Protein AF-A0A9P5ZKN2-F1 (afdb_monomer_lite)

pLDDT: mean 71.93, std 15.38, range [33.53, 93.12]

InterPro domains:
  IPR016655 Prefoldin subunit 3 [PTHR12409] (1-87)

Foldseek 3Di:
DVVVVVVVVVVVVVVCVVVVVVVVVVVVVLVVLVVVVVVVVVVPPPDDDDDPPDDPCPSPFFDWDWDDPDPPDIDIDGHDRDPDDDDPDDDDDDDDD

Organism: Pleurotus eryngii (NCBI:txid5323)

Structure (mmCIF, N/CA/C/O backbone):
data_AF-A0A9P5ZKN2-F1
#
_entry.id   AF-A0A9P5ZKN2-F1
#
loop_
_atom_site.group_PDB
_atom_site.id
_atom_site.type_symbol
_atom_site.label_atom_id
_atom_site.label_alt_id
_atom_site.label_comp_id
_atom_site.label_asym_id
_atom_site.label_entity_id
_atom_site.label_seq_id
_atom_site.pdbx_PDB_ins_code
_atom_site.Cartn_x
_atom_site.Cartn_y
_atom_site.Cartn_z
_atom_site.occupancy
_atom_site.B_iso_or_equiv
_atom_site.auth_seq_id
_atom_site.auth_comp_id
_atom_site.auth_asym_id
_atom_site.auth_atom_id
_atom_site.pdbx_PDB_model_num
ATOM 1 N N . TYR A 1 1 ? -25.714 10.723 24.037 1.00 59.75 1 TYR A N 1
ATOM 2 C CA . TYR A 1 1 ? -25.977 9.923 22.823 1.00 59.75 1 TYR A CA 1
ATOM 3 C C . TYR A 1 1 ? -25.239 10.465 21.597 1.00 59.75 1 TYR A C 1
ATOM 5 O O . TYR A 1 1 ? -24.449 9.713 21.054 1.00 59.75 1 TYR A O 1
ATOM 13 N N . MET A 1 2 ? -25.361 11.747 21.220 1.00 68.75 2 MET A N 1
ATOM 14 C CA . MET A 1 2 ? -24.622 12.315 20.066 1.00 68.75 2 MET A CA 1
ATOM 15 C C . MET A 1 2 ? -23.086 12.355 20.211 1.00 68.75 2 MET A C 1
ATOM 17 O O . MET A 1 2 ? -22.378 12.147 19.231 1.00 68.75 2 MET A O 1
ATOM 21 N N . GLU A 1 3 ? -22.550 12.575 21.417 1.00 70.75 3 GLU A N 1
ATOM 22 C CA . GLU A 1 3 ? -21.089 12.551 21.628 1.00 70.75 3 GLU A CA 1
ATOM 23 C C . GLU A 1 3 ? -20.475 11.162 21.419 1.00 70.75 3 GLU A C 1
ATOM 25 O O . GLU A 1 3 ? -19.364 11.062 20.903 1.00 70.75 3 GLU A O 1
ATOM 30 N N . ASN A 1 4 ? -21.205 10.091 21.753 1.00 73.62 4 ASN A N 1
ATOM 31 C CA . ASN A 1 4 ? -20.733 8.723 21.526 1.00 73.62 4 ASN A CA 1
ATOM 32 C C . ASN A 1 4 ? -20.648 8.405 20.029 1.00 73.62 4 ASN A C 1
ATOM 34 O O . ASN A 1 4 ? -19.660 7.819 19.597 1.00 73.62 4 ASN A O 1
ATOM 38 N N . ASP A 1 5 ? -21.619 8.868 19.237 1.00 81.19 5 ASP A N 1
ATOM 39 C CA . ASP A 1 5 ? -21.609 8.729 17.777 1.00 81.19 5 ASP A CA 1
ATOM 40 C C . ASP A 1 5 ? -20.426 9.466 17.134 1.00 81.19 5 ASP A C 1
ATOM 42 O O . ASP A 1 5 ? -19.744 8.922 16.263 1.00 81.19 5 ASP A O 1
ATOM 46 N N . LEU A 1 6 ? -20.130 10.693 17.581 1.00 81.56 6 LEU A N 1
ATOM 47 C CA . LEU A 1 6 ? -18.971 11.449 17.094 1.00 81.56 6 LEU A CA 1
ATOM 48 C C . LEU A 1 6 ? -17.647 10.809 17.526 1.00 81.56 6 LEU A C 1
ATOM 50 O O . LEU A 1 6 ? -16.723 10.719 16.719 1.00 81.56 6 LEU A O 1
ATOM 54 N N . ALA A 1 7 ? -17.551 10.328 18.766 1.00 81.69 7 ALA A N 1
ATOM 55 C CA . ALA A 1 7 ? -16.358 9.654 19.272 1.00 81.69 7 ALA A CA 1
ATOM 56 C C . ALA A 1 7 ? -16.112 8.293 18.600 1.00 81.69 7 ALA A C 1
ATOM 58 O O . ALA A 1 7 ? -14.963 7.882 18.453 1.00 81.69 7 ALA A O 1
ATOM 59 N N . GLN A 1 8 ? -17.163 7.580 18.190 1.00 84.62 8 GLN A N 1
ATOM 60 C CA . GLN A 1 8 ? -17.051 6.306 17.478 1.00 84.62 8 GLN A CA 1
ATOM 61 C C . GLN A 1 8 ? -16.629 6.508 16.020 1.00 84.62 8 GLN A C 1
ATOM 63 O O . GLN A 1 8 ? -15.764 5.786 15.530 1.00 84.62 8 GLN A O 1
ATOM 68 N N . ARG A 1 9 ? -17.158 7.542 15.350 1.00 83.75 9 ARG A N 1
ATOM 69 C CA . ARG A 1 9 ? -16.691 7.944 14.014 1.00 83.75 9 ARG A CA 1
ATOM 70 C C . ARG A 1 9 ? -15.240 8.418 14.047 1.00 83.75 9 ARG A C 1
ATOM 72 O O . ARG A 1 9 ? -14.459 7.988 13.210 1.00 83.75 9 ARG A O 1
ATOM 79 N N . ARG A 1 10 ? -14.861 9.251 15.027 1.00 85.75 10 ARG A N 1
ATOM 80 C CA . ARG A 1 10 ? -13.469 9.703 15.207 1.00 85.75 10 ARG A CA 1
ATOM 81 C C . ARG A 1 10 ? -12.510 8.532 15.387 1.00 85.75 10 ARG A C 1
ATOM 83 O O . ARG A 1 10 ? -11.544 8.459 14.642 1.00 85.75 10 ARG A O 1
ATOM 90 N N . ARG A 1 11 ? -12.834 7.585 16.272 1.00 85.88 11 ARG A N 1
ATOM 91 C CA . ARG A 1 11 ? -12.030 6.369 16.466 1.00 85.88 11 ARG A CA 1
ATOM 92 C C . ARG A 1 11 ? -11.889 5.550 15.184 1.00 85.88 11 ARG A C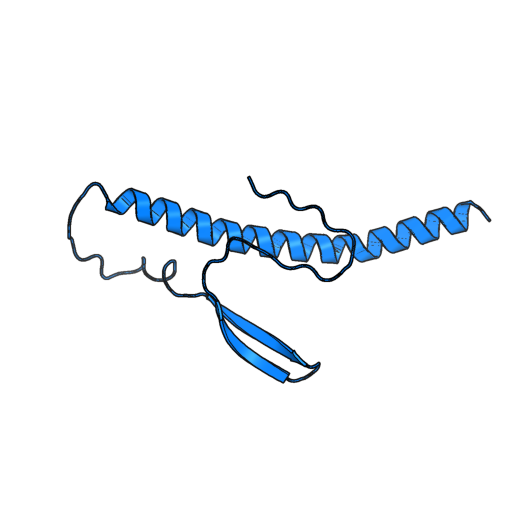 1
ATOM 94 O O . ARG A 1 11 ? -10.778 5.237 14.791 1.00 85.88 11 ARG A O 1
ATOM 101 N N . GLY A 1 12 ? -12.986 5.319 14.461 1.00 84.94 12 GLY A N 1
ATOM 102 C CA . GLY A 1 12 ? -12.925 4.595 13.187 1.00 84.94 12 GLY A CA 1
ATOM 103 C C . GLY A 1 12 ? -12.083 5.288 12.104 1.00 84.94 12 GLY A C 1
ATOM 104 O O . GLY A 1 12 ? -11.548 4.611 11.229 1.00 84.94 12 GLY A O 1
ATOM 105 N N . LEU A 1 13 ? -11.953 6.621 12.142 1.00 83.88 13 LEU A N 1
ATOM 106 C CA . LEU A 1 13 ? -11.021 7.353 11.277 1.00 83.88 13 LEU A CA 1
ATOM 107 C C . LEU A 1 13 ? -9.580 7.243 11.788 1.00 83.88 13 LEU A C 1
ATOM 109 O O . LEU A 1 13 ? -8.679 6.991 10.993 1.00 83.88 13 LEU A O 1
ATOM 113 N N . GLU A 1 14 ? -9.365 7.412 13.092 1.00 88.12 14 GLU A N 1
ATOM 114 C CA . GLU A 1 14 ? -8.051 7.297 13.739 1.00 88.12 14 GLU A CA 1
ATOM 115 C C . GLU A 1 14 ? -7.411 5.923 13.501 1.00 88.12 14 GLU A C 1
ATOM 117 O O . GLU A 1 14 ? -6.217 5.859 13.213 1.00 88.12 14 GLU A O 1
ATOM 122 N N . ASP A 1 15 ? -8.214 4.859 13.500 1.00 88.38 15 ASP A N 1
ATOM 123 C CA . ASP A 1 15 ? -7.768 3.491 13.222 1.00 88.38 15 ASP A CA 1
ATOM 124 C C . ASP A 1 15 ? -7.321 3.297 11.760 1.00 88.38 15 ASP A C 1
ATOM 126 O O . ASP A 1 15 ? -6.415 2.513 11.491 1.00 88.38 15 ASP A O 1
ATOM 130 N N . LYS A 1 16 ? -7.912 4.032 10.803 1.00 86.75 16 LYS A N 1
ATOM 131 C CA . LYS A 1 16 ? -7.608 3.909 9.361 1.00 86.75 16 LYS A CA 1
ATOM 132 C C . LYS A 1 16 ? -6.448 4.783 8.890 1.00 86.75 16 LYS A C 1
ATOM 134 O O . LYS A 1 16 ? -5.755 4.424 7.940 1.00 86.75 16 LYS A O 1
ATOM 139 N N . ILE A 1 17 ? -6.221 5.929 9.537 1.00 89.69 17 ILE A N 1
ATOM 140 C CA . ILE A 1 17 ? -5.104 6.839 9.231 1.00 89.69 17 ILE A CA 1
ATOM 141 C C . ILE A 1 17 ? -3.744 6.119 9.088 1.00 89.69 17 ILE A C 1
ATOM 143 O O . ILE A 1 17 ? -3.031 6.434 8.127 1.00 89.69 17 ILE A O 1
ATOM 147 N N . PRO A 1 18 ? -3.331 5.189 9.977 1.00 90.94 18 PRO A N 1
ATOM 148 C CA . PRO A 1 18 ? -2.038 4.521 9.836 1.00 90.94 18 PRO A CA 1
ATOM 149 C C . PRO A 1 18 ? -1.945 3.656 8.576 1.00 90.94 18 PRO A C 1
ATOM 151 O O . PRO A 1 18 ? -0.888 3.632 7.944 1.00 90.94 18 PRO A O 1
ATOM 154 N N . ASP A 1 19 ? -3.026 2.993 8.176 1.00 82.50 19 ASP A N 1
ATOM 155 C CA . ASP A 1 19 ? -3.027 2.116 7.004 1.00 82.50 19 ASP A CA 1
ATOM 156 C C . ASP A 1 19 ? -3.028 2.918 5.700 1.00 82.50 19 ASP A C 1
ATOM 158 O O . ASP A 1 19 ? -2.261 2.612 4.780 1.00 82.50 19 ASP A O 1
ATOM 162 N N . THR A 1 20 ? -3.770 4.029 5.656 1.00 87.12 20 THR A N 1
ATOM 163 C CA . THR A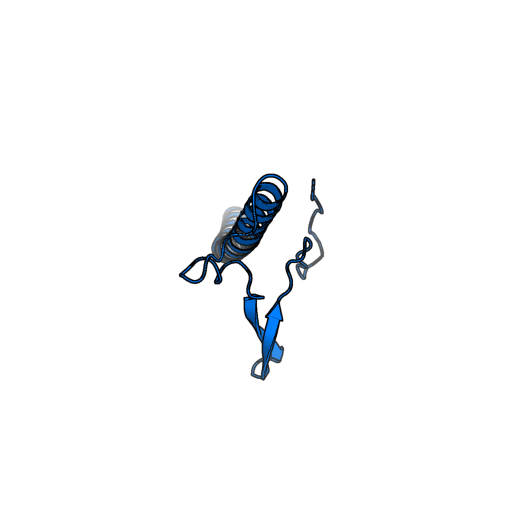 1 20 ? -3.691 4.982 4.539 1.00 87.12 20 THR A CA 1
ATOM 164 C C . THR A 1 20 ? -2.278 5.550 4.399 1.00 87.12 20 THR A C 1
ATOM 166 O O . THR A 1 20 ? -1.760 5.644 3.288 1.00 87.12 20 THR A O 1
ATOM 169 N N . ARG A 1 21 ? -1.609 5.884 5.512 1.00 86.56 21 ARG A N 1
ATOM 170 C CA . ARG A 1 21 ? -0.230 6.398 5.484 1.00 86.56 21 ARG A CA 1
ATOM 171 C C . ARG A 1 21 ? 0.764 5.364 4.95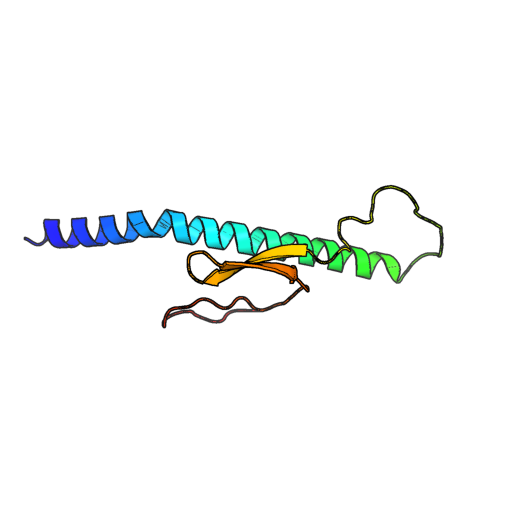9 1.00 86.56 21 ARG A C 1
ATOM 173 O O . ARG A 1 21 ? 1.631 5.713 4.167 1.00 86.56 21 ARG A O 1
ATOM 180 N N . LYS A 1 22 ? 0.651 4.101 5.379 1.00 87.50 22 LYS A N 1
ATOM 181 C CA . LYS A 1 22 ? 1.506 3.018 4.862 1.00 87.50 22 LYS A CA 1
ATOM 182 C C . LYS A 1 22 ? 1.324 2.837 3.357 1.00 87.50 22 LYS A C 1
ATOM 184 O O . LYS A 1 22 ? 2.315 2.728 2.642 1.00 87.50 22 LYS A O 1
ATOM 189 N N . THR A 1 23 ? 0.075 2.855 2.893 1.00 86.06 23 THR A N 1
ATOM 190 C CA . THR A 1 23 ? -0.250 2.732 1.465 1.00 86.06 23 THR A CA 1
ATOM 191 C C . THR A 1 23 ? 0.346 3.895 0.671 1.00 86.06 23 THR A C 1
ATOM 193 O O . THR A 1 23 ? 0.988 3.669 -0.349 1.00 86.06 23 THR A O 1
ATOM 196 N N . LEU A 1 24 ? 0.225 5.130 1.173 1.00 87.31 24 LEU A N 1
ATOM 197 C CA . LEU A 1 24 ? 0.816 6.308 0.534 1.00 87.31 24 LEU A CA 1
ATOM 198 C C . LEU A 1 24 ? 2.344 6.209 0.437 1.00 87.31 24 LEU A C 1
ATOM 200 O O . LEU A 1 24 ? 2.894 6.386 -0.643 1.00 87.31 24 LEU A O 1
ATOM 204 N N . ASN A 1 25 ? 3.016 5.839 1.530 1.00 86.00 25 ASN A N 1
ATOM 205 C CA . ASN A 1 25 ? 4.470 5.665 1.542 1.00 86.00 25 ASN A CA 1
ATOM 206 C C . ASN A 1 25 ? 4.935 4.599 0.532 1.00 86.00 25 ASN A C 1
ATOM 208 O O . ASN A 1 25 ? 5.992 4.740 -0.081 1.00 86.00 25 ASN A O 1
ATOM 212 N N . MET A 1 26 ? 4.158 3.525 0.357 1.00 84.56 26 MET A N 1
ATOM 213 C CA . MET A 1 26 ? 4.450 2.488 -0.633 1.00 84.56 26 MET A CA 1
ATOM 214 C C . MET A 1 2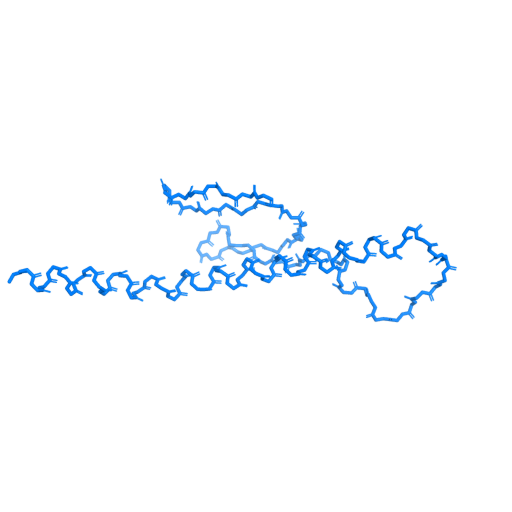6 ? 4.342 3.038 -2.059 1.00 84.56 26 MET A C 1
ATOM 216 O O . MET A 1 26 ? 5.246 2.829 -2.864 1.00 84.56 26 MET A O 1
ATOM 220 N N . VAL A 1 27 ? 3.272 3.778 -2.361 1.00 84.50 27 VAL A N 1
ATOM 221 C CA . VAL A 1 27 ? 3.065 4.394 -3.680 1.00 84.50 27 VAL A CA 1
ATOM 222 C C . VAL A 1 27 ? 4.145 5.435 -3.981 1.00 84.50 27 VAL A C 1
ATOM 224 O O . VAL A 1 27 ? 4.718 5.409 -5.066 1.00 84.50 27 VAL A O 1
ATOM 227 N N . GLU A 1 28 ? 4.493 6.294 -3.021 1.00 85.00 28 GLU A N 1
ATOM 228 C CA . GLU A 1 28 ? 5.580 7.274 -3.165 1.00 85.00 28 GLU A CA 1
ATOM 229 C C . GLU A 1 28 ? 6.928 6.598 -3.451 1.00 85.00 28 GLU A C 1
ATOM 231 O O . GLU A 1 28 ? 7.718 7.081 -4.268 1.00 85.00 28 GLU A O 1
ATOM 236 N N . HIS A 1 29 ? 7.193 5.450 -2.819 1.00 83.88 29 HIS A N 1
ATOM 237 C CA . HIS A 1 29 ? 8.399 4.672 -3.080 1.00 83.88 29 HIS A CA 1
ATOM 238 C C . HIS A 1 29 ? 8.422 4.102 -4.507 1.00 83.88 29 HIS A C 1
ATOM 240 O O . HIS A 1 29 ? 9.434 4.228 -5.204 1.00 83.88 29 HIS A O 1
ATOM 246 N N . LEU A 1 30 ? 7.306 3.526 -4.966 1.00 80.56 30 LEU A N 1
ATOM 247 C CA . LEU A 1 30 ? 7.173 3.013 -6.334 1.00 80.56 30 LEU A CA 1
ATOM 248 C C . LEU A 1 30 ? 7.302 4.143 -7.371 1.00 80.56 30 LEU A C 1
ATOM 250 O O . LEU A 1 30 ? 8.038 4.004 -8.349 1.00 80.56 30 LEU A O 1
ATOM 254 N N . GLN A 1 31 ? 6.691 5.302 -7.110 1.00 81.38 31 GLN A N 1
ATOM 255 C CA . GLN A 1 31 ? 6.792 6.490 -7.961 1.00 81.38 31 GLN A CA 1
ATOM 256 C C . GLN A 1 31 ? 8.227 7.036 -8.027 1.00 81.38 31 GLN A C 1
ATOM 258 O O . GLN A 1 31 ? 8.715 7.381 -9.103 1.00 81.38 31 GLN A O 1
ATOM 263 N N . SER A 1 32 ? 8.937 7.080 -6.897 1.00 81.50 32 SER A N 1
ATOM 264 C CA . SER A 1 32 ? 10.322 7.564 -6.840 1.00 81.50 32 SER A CA 1
ATOM 265 C C . SER A 1 32 ? 11.271 6.702 -7.677 1.00 81.50 32 SER A C 1
ATOM 267 O O . SER A 1 32 ? 12.129 7.238 -8.382 1.00 81.50 32 SER A O 1
ATOM 269 N N . ARG A 1 33 ? 11.097 5.369 -7.659 1.00 77.75 33 ARG A N 1
ATOM 270 C CA . ARG A 1 33 ? 11.871 4.453 -8.518 1.00 77.75 33 ARG A CA 1
ATOM 271 C C . ARG A 1 33 ? 11.580 4.690 -9.999 1.00 77.75 33 ARG A C 1
ATOM 273 O O . ARG A 1 33 ? 12.517 4.743 -10.797 1.00 77.75 33 ARG A O 1
ATOM 280 N N . ARG A 1 34 ? 10.311 4.909 -10.351 1.00 74.69 34 ARG A N 1
ATOM 281 C CA . ARG A 1 34 ? 9.897 5.207 -11.727 1.00 74.69 34 ARG A CA 1
ATOM 282 C C . ARG A 1 34 ? 10.519 6.501 -12.252 1.00 74.69 34 ARG A C 1
ATOM 284 O O . ARG A 1 34 ? 11.118 6.501 -13.325 1.00 74.69 34 ARG A O 1
ATOM 291 N N . ILE A 1 35 ? 10.426 7.590 -11.488 1.00 71.25 35 ILE A N 1
ATOM 292 C CA . ILE A 1 35 ? 11.003 8.890 -11.870 1.00 71.25 35 ILE A CA 1
ATOM 293 C C . ILE A 1 35 ? 12.528 8.780 -12.010 1.00 71.25 35 ILE A C 1
ATOM 295 O O . ILE A 1 35 ? 13.096 9.278 -12.981 1.00 71.25 35 ILE A O 1
ATOM 299 N N . GLY A 1 36 ? 13.191 8.072 -11.089 1.00 71.12 36 GLY A N 1
ATOM 300 C CA . GLY A 1 36 ? 14.633 7.826 -11.159 1.00 71.12 36 GLY A CA 1
ATOM 301 C C . GLY A 1 36 ? 15.062 7.090 -12.433 1.00 71.12 36 GLY A C 1
ATOM 302 O O . GLY A 1 36 ? 16.067 7.452 -13.042 1.00 71.12 36 GLY A O 1
ATOM 303 N N . GLN A 1 37 ? 14.288 6.098 -12.882 1.00 68.06 37 GLN A N 1
ATOM 304 C CA . GLN A 1 37 ? 14.542 5.401 -14.146 1.00 68.06 37 GLN A CA 1
ATOM 305 C C . GLN A 1 37 ? 14.267 6.258 -15.388 1.00 68.06 37 GLN A C 1
ATOM 307 O O . GLN A 1 37 ? 15.039 6.182 -16.343 1.00 68.06 37 GLN A O 1
ATOM 312 N N . LEU A 1 38 ? 13.202 7.068 -15.393 1.00 65.44 38 LEU A N 1
ATOM 313 C CA . LEU A 1 38 ? 12.873 7.940 -16.528 1.00 65.44 38 LEU A CA 1
ATOM 314 C C . LEU A 1 38 ? 13.969 8.990 -16.765 1.00 65.44 38 LEU A C 1
ATOM 316 O O . LEU A 1 38 ? 14.456 9.124 -17.885 1.00 65.44 38 LEU A O 1
ATOM 320 N N . LEU A 1 39 ? 14.456 9.632 -15.698 1.00 66.31 39 LEU A N 1
ATOM 321 C CA . LEU A 1 39 ? 15.569 10.588 -15.775 1.00 66.31 39 LEU A CA 1
ATOM 322 C C . LEU A 1 39 ? 16.876 9.938 -16.271 1.00 66.31 39 LEU A C 1
ATOM 324 O O . LEU A 1 39 ? 17.689 10.579 -16.937 1.00 66.31 39 LEU A O 1
ATOM 328 N N . LEU A 1 40 ? 17.094 8.652 -15.973 1.00 63.84 40 LEU A N 1
ATOM 329 C CA . LEU A 1 40 ? 18.228 7.887 -16.506 1.00 63.84 40 LEU A CA 1
ATOM 330 C C . LEU A 1 40 ? 18.075 7.536 -17.992 1.00 63.84 40 LEU A C 1
ATOM 332 O O . LEU A 1 40 ? 19.091 7.306 -18.650 1.00 63.84 40 LEU A O 1
ATOM 336 N N . HIS A 1 41 ? 16.845 7.434 -18.502 1.00 59.75 41 HIS A N 1
ATOM 337 C CA . HIS A 1 41 ? 16.575 7.157 -19.912 1.00 59.75 41 HIS A CA 1
ATOM 338 C C . HIS A 1 41 ? 16.815 8.405 -20.769 1.00 59.75 41 HIS A C 1
ATOM 340 O O . HIS A 1 41 ? 17.503 8.312 -21.780 1.00 59.75 41 HIS A O 1
ATOM 346 N N . GLU A 1 42 ? 16.348 9.574 -20.323 1.00 58.41 42 GLU A N 1
ATOM 347 C CA . GLU A 1 42 ? 16.581 10.857 -21.010 1.00 58.41 42 GLU A CA 1
ATOM 348 C C . GLU A 1 42 ? 18.070 11.223 -21.078 1.00 58.41 42 GLU A C 1
ATOM 350 O O . GLU A 1 42 ? 18.543 11.765 -22.069 1.00 58.41 42 GLU A O 1
ATOM 355 N N . LYS A 1 43 ? 18.860 10.854 -20.062 1.00 57.62 43 LYS A N 1
ATOM 356 C CA . LYS A 1 43 ? 20.306 11.121 -20.049 1.00 57.62 43 LYS A CA 1
ATOM 357 C C . LYS A 1 43 ? 21.113 10.281 -21.057 1.00 57.62 43 LYS A C 1
ATOM 359 O O . LYS A 1 43 ? 22.299 10.526 -21.233 1.00 57.62 43 LYS A O 1
ATOM 364 N N . ARG A 1 44 ? 20.510 9.266 -21.686 1.00 53.38 44 ARG A N 1
ATOM 365 C CA . ARG A 1 44 ? 21.193 8.337 -22.607 1.00 53.38 44 ARG A CA 1
ATOM 366 C C . ARG A 1 44 ? 21.029 8.681 -24.080 1.00 53.38 44 ARG A C 1
ATOM 368 O O . ARG A 1 44 ? 21.702 8.061 -24.894 1.00 53.38 44 ARG A O 1
ATOM 375 N N . THR A 1 45 ? 20.142 9.609 -24.432 1.00 54.81 45 THR A N 1
ATOM 376 C CA . THR A 1 45 ? 19.928 9.979 -25.836 1.00 54.81 45 THR A CA 1
ATOM 377 C C . THR A 1 45 ? 21.004 10.899 -26.401 1.00 54.81 45 THR A C 1
ATOM 379 O O . THR A 1 45 ? 21.111 10.961 -27.622 1.00 54.81 45 THR A O 1
ATOM 382 N N . ASP A 1 46 ? 21.826 11.539 -25.560 1.00 55.25 46 ASP A N 1
ATOM 383 C CA . ASP A 1 46 ? 22.708 12.606 -26.042 1.00 55.25 46 ASP A CA 1
ATOM 384 C C . ASP A 1 46 ? 24.204 12.261 -26.107 1.00 55.25 46 ASP A C 1
ATOM 386 O O . ASP A 1 46 ? 24.861 12.807 -26.986 1.00 55.25 46 ASP A O 1
ATOM 390 N N . GLU A 1 47 ? 24.779 11.370 -25.285 1.00 56.75 47 GLU A N 1
ATOM 391 C CA . GLU A 1 47 ? 26.243 11.155 -25.303 1.00 56.75 47 GLU A CA 1
ATOM 392 C C . GLU A 1 47 ? 26.672 9.720 -24.909 1.00 56.75 47 GLU A C 1
ATOM 394 O O . GLU A 1 47 ? 26.497 9.285 -23.772 1.00 56.75 47 GLU A O 1
ATOM 399 N N . ASP A 1 48 ? 27.259 9.033 -25.895 1.00 47.91 48 ASP A N 1
ATOM 400 C CA . ASP A 1 48 ? 28.351 8.048 -25.863 1.00 47.91 48 ASP A CA 1
ATOM 401 C C . ASP A 1 48 ? 28.279 6.711 -25.086 1.00 47.91 48 ASP A C 1
ATOM 403 O O . ASP A 1 48 ? 28.149 6.610 -23.864 1.00 47.91 48 ASP A O 1
ATOM 407 N N . ASP A 1 49 ? 28.558 5.662 -25.870 1.00 64.31 49 ASP A N 1
ATOM 408 C CA . ASP A 1 49 ? 29.106 4.362 -25.490 1.00 64.31 49 ASP A CA 1
ATOM 409 C C . ASP A 1 49 ? 30.418 4.499 -24.689 1.00 64.31 49 ASP A C 1
ATOM 411 O O . ASP A 1 49 ? 31.510 4.516 -25.262 1.00 64.31 49 ASP A O 1
ATOM 415 N N . LEU A 1 50 ? 30.348 4.503 -23.356 1.00 54.47 50 LEU A N 1
ATOM 416 C CA . LEU A 1 50 ? 31.503 4.174 -22.515 1.00 54.47 50 LEU A CA 1
ATOM 417 C C . LEU A 1 50 ? 31.088 3.248 -21.363 1.00 54.47 50 LEU A C 1
ATOM 419 O O . LEU A 1 50 ? 30.165 3.542 -20.604 1.00 54.47 50 LEU A O 1
ATOM 423 N N . GLU A 1 51 ? 31.761 2.097 -21.277 1.00 64.44 51 GLU A N 1
ATOM 424 C CA . GLU A 1 51 ? 31.577 1.044 -20.272 1.00 64.44 51 GLU A CA 1
ATOM 425 C C . GLU A 1 51 ? 31.533 1.601 -18.839 1.00 64.44 51 GLU A C 1
ATOM 427 O O . GLU A 1 51 ? 32.566 1.946 -18.271 1.00 64.44 51 GLU A O 1
ATOM 432 N N . ASP A 1 52 ? 30.351 1.614 -18.217 1.00 49.72 52 ASP A N 1
ATOM 433 C CA . ASP A 1 52 ? 30.193 1.962 -16.799 1.00 49.72 52 ASP A CA 1
ATOM 434 C C . ASP A 1 52 ? 29.883 0.693 -15.996 1.00 49.72 52 ASP A C 1
ATOM 436 O O . ASP A 1 52 ? 28.764 0.411 -15.557 1.00 49.72 52 ASP A O 1
ATOM 440 N N . ASN A 1 53 ? 30.909 -0.145 -15.894 1.00 58.16 53 ASN A N 1
ATOM 441 C CA . ASN A 1 53 ? 30.925 -1.327 -15.056 1.00 58.16 53 ASN A CA 1
ATOM 442 C C . ASN A 1 53 ? 31.453 -0.921 -13.677 1.00 58.16 53 ASN A C 1
ATOM 444 O O . ASN A 1 53 ? 32.635 -1.127 -13.438 1.00 58.16 53 ASN A O 1
ATOM 448 N N . LEU A 1 54 ? 30.606 -0.290 -12.843 1.00 53.09 54 LEU A N 1
ATOM 449 C CA . LEU A 1 54 ? 30.621 -0.267 -11.363 1.00 53.09 54 LEU A CA 1
ATOM 450 C C . LEU A 1 54 ? 29.438 0.603 -10.835 1.00 53.09 54 LEU A C 1
ATOM 452 O O . LEU A 1 54 ? 29.350 1.799 -11.092 1.00 53.09 54 LEU A O 1
ATOM 456 N N . ASP A 1 55 ? 28.513 -0.014 -10.087 1.00 54.91 55 ASP A N 1
ATOM 457 C CA . ASP A 1 55 ? 27.546 0.612 -9.151 1.00 54.91 55 ASP A CA 1
ATOM 458 C C . ASP A 1 55 ? 26.337 1.460 -9.630 1.00 54.91 55 ASP A C 1
ATOM 460 O O . ASP A 1 55 ? 25.672 2.094 -8.811 1.00 54.91 55 ASP A O 1
ATOM 464 N N . ARG A 1 56 ? 25.910 1.413 -10.902 1.00 52.22 56 ARG A N 1
ATOM 465 C CA . ARG A 1 56 ? 24.621 2.024 -11.351 1.00 52.22 56 ARG A CA 1
ATOM 466 C C . ARG A 1 56 ? 23.546 1.038 -11.820 1.00 52.22 56 ARG A C 1
ATOM 468 O O . ARG A 1 56 ? 22.619 1.416 -12.537 1.00 52.22 56 ARG A O 1
ATOM 475 N N . ASN A 1 57 ? 23.653 -0.231 -11.435 1.00 51.31 57 ASN A N 1
ATOM 476 C CA . ASN A 1 57 ? 22.802 -1.294 -11.984 1.00 51.31 57 ASN A CA 1
ATOM 477 C C . ASN A 1 57 ? 21.614 -1.706 -11.093 1.00 51.31 57 ASN A C 1
ATOM 479 O O . ASN A 1 57 ? 20.793 -2.512 -11.523 1.00 51.31 57 ASN A O 1
ATOM 483 N N . ASP A 1 58 ? 21.467 -1.149 -9.888 1.00 55.84 58 ASP A N 1
ATOM 484 C CA . ASP A 1 58 ? 20.352 -1.509 -8.991 1.00 55.84 58 ASP A CA 1
ATOM 485 C C . ASP A 1 58 ? 19.037 -0.779 -9.297 1.00 55.84 58 ASP A C 1
ATOM 487 O O . ASP A 1 58 ? 17.965 -1.270 -8.950 1.00 55.84 58 ASP A O 1
ATOM 491 N N . MET A 1 59 ? 19.073 0.339 -10.032 1.00 53.38 59 MET A N 1
ATOM 492 C CA . MET A 1 59 ? 17.845 1.020 -10.476 1.00 53.38 59 MET A CA 1
ATOM 493 C C . MET A 1 59 ? 17.177 0.367 -11.695 1.00 53.38 59 MET A C 1
ATOM 495 O O . MET A 1 59 ? 16.057 0.730 -12.039 1.00 53.38 59 MET A O 1
ATOM 499 N N . ARG A 1 60 ? 17.844 -0.584 -12.359 1.00 55.84 60 ARG A N 1
ATOM 500 C CA . ARG A 1 60 ? 17.379 -1.206 -13.615 1.00 55.84 60 ARG A CA 1
ATOM 501 C C . ARG A 1 60 ? 16.808 -2.602 -13.457 1.00 55.84 60 ARG A C 1
ATOM 503 O O . ARG A 1 60 ? 16.183 -3.099 -14.386 1.00 55.84 60 ARG A O 1
ATOM 510 N N . LYS A 1 61 ? 17.064 -3.249 -12.324 1.00 68.19 61 LYS A N 1
ATOM 511 C CA . LYS A 1 61 ? 16.560 -4.596 -12.079 1.00 68.19 61 LYS A CA 1
ATOM 512 C C . LYS A 1 61 ? 15.075 -4.513 -11.701 1.00 68.19 61 LYS A C 1
ATOM 514 O O . LYS A 1 61 ? 14.710 -3.609 -10.930 1.00 68.19 61 LYS A O 1
ATOM 519 N N . PRO A 1 62 ? 14.236 -5.421 -12.232 1.00 73.31 62 PRO A N 1
ATOM 520 C CA . PRO A 1 62 ? 12.850 -5.524 -11.800 1.00 73.31 62 PRO A CA 1
ATOM 521 C C . PRO A 1 62 ? 12.815 -5.773 -10.289 1.00 73.31 62 PRO A C 1
ATOM 523 O O . PRO A 1 62 ? 13.696 -6.433 -9.729 1.00 73.31 62 PRO A O 1
ATOM 526 N N . LEU A 1 63 ? 11.848 -5.163 -9.602 1.00 79.25 63 LEU A N 1
ATOM 527 C CA . LEU A 1 63 ? 11.771 -5.248 -8.146 1.00 79.25 63 LEU A CA 1
ATOM 528 C C . LEU A 1 63 ? 11.267 -6.640 -7.767 1.00 79.25 63 LEU A C 1
ATOM 530 O O . LEU A 1 63 ? 10.155 -7.004 -8.128 1.00 79.25 63 LEU A O 1
ATOM 534 N N . GLN A 1 64 ? 12.053 -7.413 -7.023 1.00 82.62 64 GLN A N 1
ATOM 535 C CA . GLN A 1 64 ? 11.570 -8.680 -6.482 1.00 82.62 64 GLN A CA 1
ATOM 536 C C . GLN A 1 64 ? 10.676 -8.410 -5.274 1.00 82.62 64 GLN A C 1
ATOM 538 O O . GLN A 1 64 ? 11.097 -7.781 -4.301 1.00 82.62 64 GLN A O 1
ATOM 543 N N . THR A 1 65 ? 9.429 -8.865 -5.352 1.00 84.81 65 THR A N 1
ATOM 544 C CA . THR A 1 65 ? 8.437 -8.708 -4.287 1.00 84.81 65 THR A CA 1
ATOM 545 C C . THR A 1 65 ? 7.754 -10.033 -3.997 1.00 84.81 65 THR A C 1
ATOM 547 O O . THR A 1 65 ? 7.557 -10.857 -4.891 1.00 84.81 65 THR A O 1
ATOM 550 N N . THR A 1 66 ? 7.347 -10.222 -2.748 1.00 88.12 66 THR A N 1
ATOM 551 C CA . THR A 1 66 ? 6.597 -11.401 -2.321 1.00 88.12 66 THR A CA 1
ATOM 552 C C . THR A 1 66 ? 5.104 -11.083 -2.311 1.00 88.12 66 THR A C 1
ATOM 554 O O . THR A 1 66 ? 4.667 -10.186 -1.592 1.00 88.12 66 THR A O 1
ATOM 557 N N . PHE A 1 67 ? 4.322 -11.818 -3.097 1.00 86.50 67 PHE A N 1
ATOM 558 C CA . PHE A 1 67 ? 2.869 -11.697 -3.174 1.00 86.50 67 PHE A CA 1
ATOM 559 C C . PHE A 1 67 ? 2.187 -12.723 -2.276 1.00 86.50 67 PHE A C 1
ATOM 561 O O . PHE A 1 67 ? 2.545 -13.900 -2.282 1.00 86.50 67 PHE A O 1
ATOM 568 N N . GLU A 1 68 ? 1.175 -12.284 -1.537 1.00 88.19 68 GLU A N 1
ATOM 569 C CA . GLU A 1 68 ? 0.278 -13.153 -0.778 1.00 88.19 68 GLU A CA 1
ATOM 570 C C . GLU A 1 68 ? -0.821 -13.683 -1.713 1.00 88.19 68 GLU A C 1
ATOM 572 O O . GLU A 1 68 ? -1.629 -12.916 -2.234 1.00 88.19 68 GLU A O 1
ATOM 577 N N . LEU A 1 69 ? -0.827 -14.993 -1.977 1.00 87.94 69 LEU A N 1
ATOM 578 C CA . LEU A 1 69 ? -1.865 -15.664 -2.775 1.00 87.94 69 LEU A CA 1
ATOM 579 C C . LEU A 1 69 ? -3.028 -16.135 -1.891 1.00 87.94 69 LEU A C 1
ATOM 581 O O . LEU A 1 69 ? -4.157 -16.259 -2.364 1.00 87.94 69 LEU A O 1
ATOM 585 N N . ASN A 1 70 ? -2.729 -16.468 -0.635 1.00 90.19 70 ASN A N 1
ATOM 586 C CA . ASN A 1 70 ? -3.663 -16.904 0.402 1.00 90.19 70 ASN A CA 1
ATOM 587 C C . ASN A 1 70 ? -3.020 -16.647 1.779 1.00 90.19 70 ASN A C 1
ATOM 589 O O . ASN A 1 70 ? -1.802 -16.487 1.830 1.00 90.19 70 ASN A O 1
ATOM 593 N N . ASP A 1 71 ? -3.786 -16.732 2.870 1.00 86.06 71 ASP A N 1
ATOM 594 C CA . ASP A 1 71 ? -3.415 -16.363 4.253 1.00 86.06 71 ASP A CA 1
ATOM 595 C C . ASP A 1 71 ? -2.064 -16.930 4.753 1.00 86.06 71 ASP A C 1
ATOM 597 O O . ASP A 1 71 ? -1.492 -16.440 5.723 1.00 86.06 71 ASP A O 1
ATOM 601 N N . MET A 1 72 ? -1.551 -17.995 4.122 1.00 91.88 72 MET A N 1
ATOM 602 C CA . MET A 1 72 ? -0.255 -18.619 4.429 1.00 91.88 72 MET A CA 1
ATOM 603 C C . MET A 1 72 ? 0.562 -18.994 3.176 1.00 91.88 72 MET A C 1
ATOM 605 O O . MET A 1 72 ? 1.578 -19.681 3.290 1.00 91.88 72 MET A O 1
ATOM 609 N N . LEU A 1 73 ? 0.115 -18.612 1.974 1.00 93.12 73 LEU A N 1
ATOM 610 C CA . LEU A 1 73 ? 0.778 -18.939 0.711 1.00 93.12 73 LEU A CA 1
ATOM 611 C C . LEU A 1 73 ? 1.352 -17.673 0.085 1.00 93.12 73 LEU A C 1
ATOM 613 O O . LEU A 1 73 ? 0.612 -16.790 -0.342 1.00 93.12 73 LEU A O 1
ATOM 617 N N . PHE A 1 74 ? 2.674 -17.651 -0.035 1.00 90.94 74 PHE A N 1
ATOM 618 C CA . PHE A 1 74 ? 3.427 -16.541 -0.594 1.00 90.94 74 PHE A CA 1
ATOM 619 C C . PHE A 1 74 ? 4.182 -16.984 -1.848 1.00 90.94 74 PHE A C 1
ATOM 621 O O . PHE A 1 74 ? 4.716 -18.094 -1.888 1.00 90.94 74 PHE A O 1
ATOM 628 N N . ALA A 1 75 ? 4.235 -16.125 -2.862 1.00 91.62 75 ALA A N 1
ATOM 629 C CA . ALA A 1 75 ? 5.006 -16.350 -4.079 1.00 91.62 75 ALA A CA 1
ATOM 630 C C . ALA A 1 75 ? 5.975 -15.194 -4.320 1.00 91.62 75 ALA A C 1
ATOM 632 O O . ALA A 1 75 ? 5.620 -14.031 -4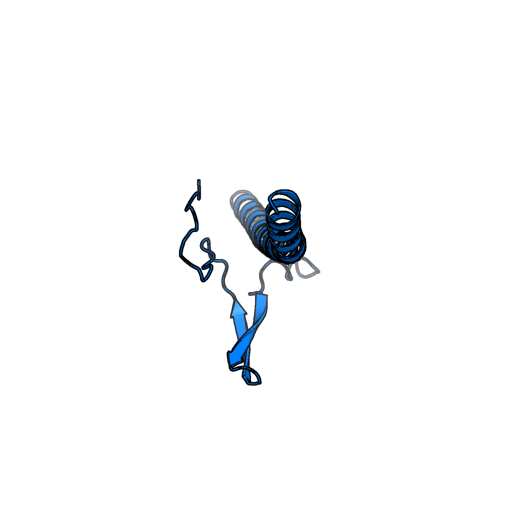.150 1.00 91.62 75 ALA A O 1
ATOM 633 N N . GLU A 1 76 ? 7.191 -15.512 -4.744 1.00 92.06 76 GLU A N 1
ATOM 634 C CA . GLU A 1 76 ? 8.164 -14.517 -5.186 1.00 92.06 76 GLU A CA 1
ATOM 635 C C . GLU A 1 76 ? 7.961 -14.243 -6.673 1.00 92.06 76 GLU A C 1
ATOM 637 O O . GLU A 1 76 ? 7.859 -15.173 -7.476 1.00 92.06 76 GLU A O 1
ATOM 642 N N . ALA A 1 77 ? 7.889 -12.968 -7.039 1.00 87.38 77 ALA A N 1
ATOM 643 C CA . ALA A 1 77 ? 7.809 -12.558 -8.429 1.00 87.38 77 ALA A CA 1
ATOM 644 C C . ALA A 1 77 ? 8.560 -11.246 -8.658 1.00 87.38 77 ALA A C 1
ATOM 646 O O . ALA A 1 77 ? 8.776 -10.443 -7.747 1.00 87.38 77 ALA A O 1
ATOM 647 N N . GLU A 1 78 ? 8.956 -11.049 -9.907 1.00 85.94 78 GLU A N 1
ATOM 648 C CA . GLU A 1 78 ? 9.568 -9.819 -10.387 1.00 85.94 78 GLU A CA 1
ATOM 649 C C . GLU A 1 78 ? 8.470 -8.849 -10.831 1.00 85.94 78 GLU A C 1
ATOM 651 O O . GLU A 1 78 ? 7.604 -9.199 -11.632 1.00 85.94 78 GLU A O 1
ATOM 656 N N . LEU A 1 79 ? 8.484 -7.641 -10.272 1.00 79.50 79 LEU A N 1
ATOM 657 C CA . LEU A 1 79 ? 7.532 -6.581 -10.569 1.00 79.50 79 LEU A CA 1
ATOM 658 C C . LEU A 1 79 ? 8.099 -5.651 -11.645 1.00 79.50 79 LEU A C 1
ATOM 660 O O . LEU A 1 79 ? 9.164 -5.047 -11.468 1.00 79.50 79 LEU A O 1
ATOM 664 N N . GLU A 1 80 ? 7.350 -5.530 -12.738 1.00 75.75 80 GLU A N 1
ATOM 665 C CA . GLU A 1 80 ? 7.565 -4.534 -13.786 1.00 75.75 80 GLU A CA 1
ATOM 666 C C . GLU A 1 80 ? 6.991 -3.170 -13.374 1.00 75.75 80 GLU A C 1
ATOM 668 O O . GLU A 1 80 ? 6.034 -3.077 -12.597 1.00 75.75 80 GLU A O 1
ATOM 673 N N . ASP A 1 81 ? 7.570 -2.094 -13.906 1.00 71.62 81 ASP A N 1
ATOM 674 C CA . ASP A 1 81 ? 7.115 -0.736 -13.621 1.00 71.62 81 ASP A CA 1
ATOM 675 C C . ASP A 1 81 ? 5.743 -0.500 -14.271 1.00 71.62 81 ASP A C 1
ATOM 677 O O . ASP A 1 81 ? 5.610 -0.478 -15.495 1.00 71.62 81 ASP A O 1
ATOM 681 N N . THR A 1 82 ? 4.712 -0.330 -13.443 1.00 68.81 82 THR A N 1
ATOM 682 C CA . THR A 1 82 ? 3.324 -0.135 -13.877 1.00 68.81 82 THR A CA 1
ATOM 683 C C . THR A 1 82 ? 2.795 1.213 -13.399 1.00 68.81 82 THR A C 1
ATOM 685 O O . THR A 1 82 ? 3.089 1.657 -12.291 1.00 68.81 82 THR A O 1
ATOM 688 N N . ASP A 1 83 ? 1.982 1.861 -14.234 1.00 65.06 83 ASP A N 1
ATOM 689 C CA . ASP A 1 83 ? 1.426 3.192 -13.949 1.00 65.06 83 ASP A CA 1
ATOM 690 C C . ASP A 1 83 ? 0.115 3.127 -13.135 1.00 65.06 83 ASP A C 1
ATOM 692 O O . ASP A 1 83 ? -0.518 4.147 -12.859 1.00 65.06 83 ASP A O 1
ATOM 696 N N . THR A 1 84 ? -0.327 1.923 -12.754 1.00 69.81 84 THR A N 1
ATOM 697 C CA . THR A 1 84 ? -1.652 1.687 -12.166 1.00 69.81 84 THR A CA 1
ATOM 698 C C . THR A 1 84 ? -1.576 0.882 -10.877 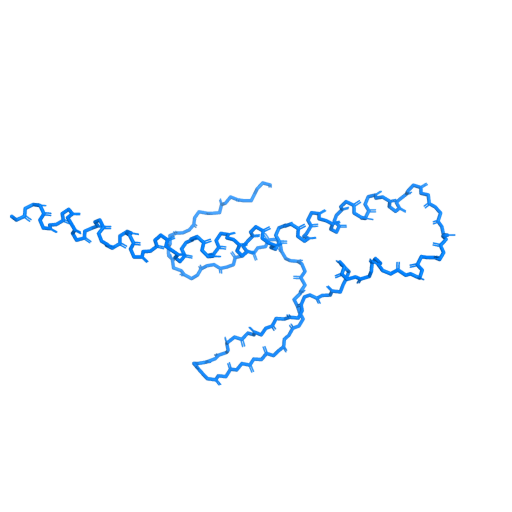1.00 69.81 84 THR A C 1
ATOM 700 O O . THR A 1 84 ? -1.074 -0.240 -10.871 1.00 69.81 84 THR A O 1
ATOM 703 N N . VAL A 1 85 ? -2.165 1.412 -9.803 1.00 73.50 85 VAL A N 1
ATOM 704 C CA . VAL A 1 85 ? -2.342 0.706 -8.527 1.00 73.50 85 VAL A CA 1
ATOM 705 C C . VAL A 1 85 ? -3.811 0.327 -8.360 1.00 73.50 85 VAL A C 1
ATOM 707 O O . VAL A 1 85 ? -4.695 1.177 -8.458 1.00 73.50 85 VAL A O 1
ATOM 710 N N . PHE A 1 86 ? -4.076 -0.950 -8.084 1.00 70.75 86 PHE A N 1
ATOM 711 C CA . PHE A 1 86 ? -5.421 -1.450 -7.806 1.00 70.75 86 PHE A CA 1
ATOM 712 C C . PHE A 1 86 ? -5.671 -1.471 -6.294 1.00 70.75 86 PHE A C 1
ATOM 714 O O . PHE A 1 86 ? -4.933 -2.110 -5.549 1.00 70.75 86 PHE A O 1
ATOM 721 N N . MET A 1 87 ? -6.725 -0.792 -5.838 1.00 68.12 87 MET A N 1
ATOM 722 C CA . MET A 1 87 ? -7.175 -0.822 -4.442 1.00 68.12 87 MET A CA 1
ATOM 723 C C . MET A 1 87 ? -8.540 -1.507 -4.350 1.00 68.12 87 MET A C 1
ATOM 725 O O . MET A 1 87 ? -9.477 -1.150 -5.067 1.00 68.12 87 MET A O 1
ATOM 729 N N . ALA A 1 88 ? -8.666 -2.498 -3.468 1.00 61.19 88 ALA A N 1
ATOM 730 C CA . ALA A 1 88 ? -9.923 -3.199 -3.242 1.00 61.19 88 ALA A CA 1
ATOM 731 C C . ALA A 1 88 ? -10.824 -2.386 -2.299 1.00 61.19 88 ALA A C 1
ATOM 733 O O . ALA A 1 88 ? -10.522 -2.247 -1.116 1.00 61.19 88 ALA A O 1
ATOM 734 N N . GLY A 1 89 ? -11.945 -1.868 -2.815 1.00 56.16 89 GLY A N 1
ATOM 735 C CA . GLY A 1 89 ? -13.011 -1.318 -1.972 1.00 56.16 89 GLY A CA 1
ATOM 736 C C . GLY A 1 89 ? -13.735 -0.098 -2.533 1.00 56.16 89 GLY A C 1
ATOM 737 O O . GLY A 1 89 ? -13.591 0.976 -1.977 1.00 56.16 89 GLY A O 1
ATOM 738 N N . GLY A 1 90 ? -14.542 -0.281 -3.583 1.00 52.53 90 GLY A N 1
ATOM 739 C CA . GLY A 1 90 ? -15.830 0.407 -3.810 1.00 52.53 90 GLY A CA 1
ATOM 740 C C . GLY A 1 90 ? -15.923 1.937 -3.957 1.00 52.53 90 GLY A C 1
ATOM 741 O O . GLY A 1 90 ? -16.894 2.392 -4.549 1.00 52.53 90 GLY A O 1
ATOM 742 N N . GLU A 1 91 ? -14.970 2.736 -3.486 1.00 50.75 91 GLU A N 1
ATOM 743 C CA . GLU A 1 91 ? -14.995 4.203 -3.505 1.00 50.75 91 GLU A CA 1
ATOM 744 C C . GLU A 1 91 ? -13.558 4.732 -3.644 1.00 50.75 91 GLU A C 1
ATOM 746 O O . GLU A 1 91 ? -12.945 5.186 -2.681 1.00 50.75 91 GLU A O 1
ATOM 751 N N . PHE A 1 92 ? -12.990 4.665 -4.850 1.00 46.78 92 PHE A N 1
ATOM 752 C CA . PHE A 1 92 ? -11.675 5.241 -5.137 1.00 46.78 92 PHE A CA 1
ATOM 753 C C . PHE A 1 92 ? -11.710 6.031 -6.447 1.00 46.78 92 PHE A C 1
ATOM 755 O O . PHE A 1 92 ? -12.088 5.521 -7.500 1.00 46.78 92 PHE A O 1
ATOM 762 N N . VAL A 1 93 ? -11.349 7.311 -6.352 1.00 44.84 93 VAL A N 1
ATOM 763 C CA . VAL A 1 93 ? -11.243 8.256 -7.466 1.00 44.84 93 VAL A CA 1
ATOM 764 C C . VAL A 1 93 ? -9.970 7.952 -8.263 1.00 44.84 93 VAL A C 1
ATOM 766 O O . VAL A 1 93 ? -8.878 7.947 -7.701 1.00 44.84 93 VAL A O 1
ATOM 769 N N . CYS A 1 94 ? -10.103 7.754 -9.576 1.00 44.22 94 CYS A N 1
ATOM 770 C CA . CYS A 1 94 ? -8.987 7.840 -10.517 1.00 44.22 94 CYS A CA 1
ATOM 771 C C . CYS A 1 94 ? -8.588 9.307 -10.708 1.00 44.22 94 CYS A C 1
ATOM 773 O O . CYS A 1 94 ? -9.383 10.082 -11.237 1.00 44.22 94 CYS A O 1
ATOM 775 N N . ILE A 1 95 ? -7.353 9.671 -10.360 1.00 34.94 95 ILE A N 1
ATOM 776 C CA . ILE A 1 95 ? -6.643 10.771 -11.023 1.00 34.94 95 ILE A CA 1
ATOM 777 C C . ILE A 1 95 ? -5.208 10.305 -11.266 1.00 34.94 95 ILE A C 1
ATOM 779 O O . ILE A 1 95 ? -4.411 10.222 -10.337 1.00 34.94 95 ILE A O 1
ATOM 783 N N . VAL A 1 96 ? -4.909 10.006 -12.527 1.00 36.53 96 VAL A N 1
ATOM 784 C CA . VAL A 1 96 ? -3.552 10.005 -13.077 1.00 36.53 96 VAL A CA 1
ATOM 785 C C . VAL A 1 96 ? -3.550 11.120 -14.125 1.00 36.53 96 VAL A C 1
ATOM 787 O O . VAL A 1 96 ? -4.365 11.074 -15.049 1.00 36.53 96 VAL A O 1
ATOM 790 N N . PHE A 1 97 ? -2.715 12.142 -13.924 1.00 33.53 97 PHE A N 1
ATOM 791 C CA . PHE A 1 97 ? -2.268 13.068 -14.969 1.00 33.53 97 PHE A CA 1
ATOM 792 C C . PHE A 1 97 ? -0.817 12.732 -15.289 1.00 33.53 97 PHE A C 1
ATOM 794 O O . PHE A 1 97 ? -0.068 12.493 -14.313 1.00 33.53 97 PHE A O 1
#

Sequence (97 aa):
YMENDLAQRRRGLEDKIPDTRKTLNMVEHLQSRRIGQLLLHEKRTDEDDLEDNLDRNDMRKPLQTTFELNDMLFAEAELEDTDTVFMAGGEFVCIVF

Secondary structure (DSSP, 8-state):
-HHHHHHHHHHHHHHHHHHHHHHHHHHHHHHHHHHHHHHHHHTTSSS------SS--TTSSPEEEEEEEETTEEEEEEEP--S-----SS-------

Radius of gyration: 20.54 Å; chains: 1; bounding box: 58×32×49 Å